Protein AF-A0A9C7YQU3-F1 (afdb_monomer)

Solvent-accessible surface area (backbone atoms only — not comparable to full-atom values): 8622 Å² total; per-residue (Å²): 111,72,71,53,55,54,45,28,53,50,38,17,50,65,41,15,46,49,43,47,55,54,56,68,67,41,59,70,58,54,50,48,63,34,50,55,40,47,52,53,25,50,52,49,42,52,50,37,57,72,70,68,51,62,74,70,57,47,54,52,36,38,52,48,31,32,51,47,53,51,50,51,43,24,68,50,58,40,17,41,39,48,34,52,30,48,76,69,61,48,42,65,56,50,70,72,38,92,48,54,68,67,33,38,50,48,10,38,44,54,12,44,54,53,43,44,48,56,39,26,50,49,34,43,54,53,48,43,66,76,69,66,64,86,77,78,84,68,66,65,67,62,52,51,51,53,50,54,52,50,50,54,52,49,47,51,50,13,55,57,44,15,62,76,51,103

pLDDT: mean 84.69, std 6.69, range [57.38, 93.88]

Structure (mmCIF, N/CA/C/O backbone):
data_AF-A0A9C7YQU3-F1
#
_entry.id   AF-A0A9C7YQU3-F1
#
loop_
_atom_site.group_PDB
_atom_site.id
_atom_site.type_symbol
_atom_site.label_atom_id
_atom_site.label_alt_id
_atom_site.label_comp_id
_atom_site.label_asym_id
_atom_site.label_entity_id
_atom_site.label_seq_id
_atom_site.pdbx_PDB_ins_code
_atom_site.Cartn_x
_atom_site.Cartn_y
_atom_site.Cartn_z
_atom_site.occupancy
_atom_site.B_iso_or_equiv
_ato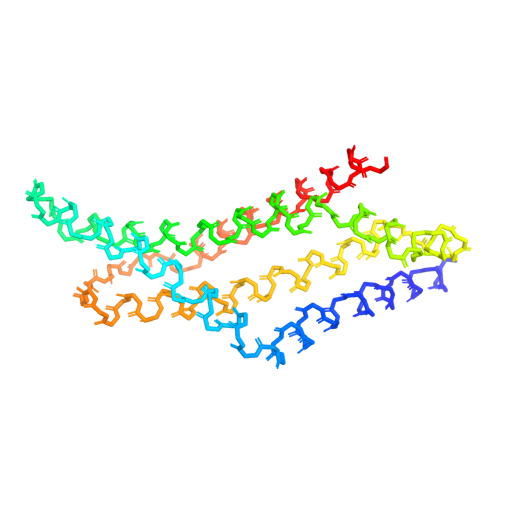m_site.auth_seq_id
_atom_site.auth_comp_id
_atom_site.auth_asym_id
_atom_site.auth_atom_id
_atom_site.pdbx_PDB_model_num
ATOM 1 N N . MET A 1 1 ? 16.438 10.355 -26.171 1.00 64.00 1 MET A N 1
ATOM 2 C CA . MET A 1 1 ? 15.584 10.635 -24.987 1.00 64.00 1 MET A CA 1
ATOM 3 C C . MET A 1 1 ? 14.181 10.026 -25.046 1.00 64.00 1 MET A C 1
ATOM 5 O O . MET A 1 1 ? 13.903 9.182 -24.206 1.00 64.00 1 MET A O 1
ATOM 9 N N . LYS A 1 2 ? 13.306 10.358 -26.016 1.00 78.25 2 LYS A N 1
ATOM 10 C CA . LYS A 1 2 ? 11.907 9.850 -26.048 1.00 78.25 2 LYS A CA 1
ATOM 11 C C . LYS A 1 2 ? 11.780 8.319 -25.919 1.00 78.25 2 LYS A C 1
ATOM 13 O O . LYS A 1 2 ? 10.995 7.840 -25.111 1.00 78.25 2 LYS A O 1
ATOM 18 N N . LYS A 1 3 ? 12.604 7.543 -26.640 1.00 82.88 3 LYS A N 1
ATOM 19 C CA . LYS A 1 3 ? 12.585 6.064 -26.583 1.00 82.88 3 LYS A CA 1
ATOM 20 C C . LYS A 1 3 ? 12.936 5.491 -25.197 1.00 82.88 3 LYS A C 1
ATOM 22 O O . LYS A 1 3 ? 12.407 4.448 -24.832 1.00 82.88 3 LYS A O 1
ATOM 27 N N . TYR A 1 4 ? 13.789 6.168 -24.425 1.00 85.50 4 TYR A N 1
ATOM 28 C CA . TYR A 1 4 ? 14.187 5.736 -23.078 1.00 85.50 4 TYR A CA 1
ATOM 29 C C . TYR A 1 4 ? 13.055 5.941 -22.063 1.00 85.50 4 TYR A C 1
ATOM 31 O O . TYR A 1 4 ? 12.714 5.027 -21.319 1.00 85.50 4 TYR A O 1
ATOM 39 N N . ILE A 1 5 ? 12.402 7.107 -22.103 1.00 87.06 5 ILE A N 1
ATOM 40 C CA . ILE A 1 5 ? 11.248 7.416 -21.245 1.00 87.06 5 ILE A CA 1
ATOM 41 C C . ILE A 1 5 ? 10.104 6.434 -21.519 1.00 87.06 5 ILE A C 1
ATOM 43 O O . ILE A 1 5 ? 9.557 5.848 -20.591 1.00 87.06 5 ILE A O 1
ATOM 47 N N . VAL A 1 6 ? 9.795 6.180 -22.794 1.00 91.06 6 VAL A N 1
ATOM 48 C CA . VAL A 1 6 ? 8.753 5.216 -23.180 1.00 91.06 6 VAL A CA 1
ATOM 49 C C . VAL A 1 6 ? 9.078 3.803 -22.687 1.00 91.06 6 VAL A C 1
ATOM 51 O O . VAL A 1 6 ? 8.183 3.101 -22.223 1.00 91.06 6 VAL A O 1
ATOM 54 N N . ARG A 1 7 ? 10.346 3.376 -22.746 1.00 90.00 7 ARG A N 1
ATOM 55 C CA . ARG A 1 7 ? 10.774 2.074 -22.211 1.00 90.00 7 ARG A CA 1
ATOM 56 C C . ARG A 1 7 ? 10.580 1.980 -20.698 1.00 90.00 7 ARG A C 1
ATOM 58 O O . ARG A 1 7 ? 10.032 0.986 -20.234 1.00 90.00 7 ARG A O 1
ATOM 65 N N . ASN A 1 8 ? 10.957 3.014 -19.950 1.00 90.94 8 ASN A N 1
ATOM 66 C CA . ASN A 1 8 ? 10.755 3.058 -18.501 1.00 90.94 8 ASN A CA 1
ATOM 67 C C . ASN A 1 8 ? 9.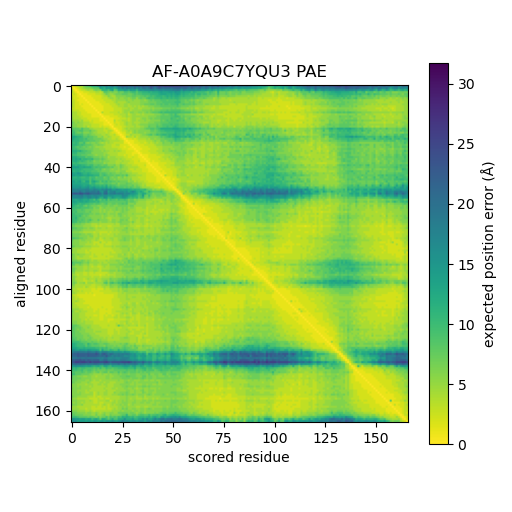268 3.060 -18.119 1.00 90.94 8 ASN A C 1
ATOM 69 O O . ASN A 1 8 ? 8.873 2.300 -17.244 1.00 90.94 8 ASN A O 1
ATOM 73 N N . LEU A 1 9 ? 8.422 3.822 -18.818 1.00 90.38 9 LEU A N 1
ATOM 74 C CA . LEU A 1 9 ? 6.970 3.804 -18.594 1.00 90.38 9 LEU A CA 1
ATOM 75 C C . LEU A 1 9 ? 6.357 2.425 -18.869 1.00 90.38 9 LEU A C 1
ATOM 77 O O . LEU A 1 9 ? 5.519 1.950 -18.107 1.00 90.38 9 LEU A O 1
ATOM 81 N N . ARG A 1 10 ? 6.813 1.745 -19.927 1.00 91.12 10 ARG A N 1
ATOM 82 C CA . ARG A 1 10 ? 6.406 0.362 -20.209 1.00 91.12 10 ARG A CA 1
ATOM 83 C C . ARG A 1 10 ? 6.877 -0.606 -19.126 1.00 91.12 10 ARG A C 1
ATOM 85 O O . ARG A 1 10 ? 6.124 -1.508 -18.781 1.00 91.12 10 ARG A O 1
ATOM 92 N N . ALA A 1 11 ?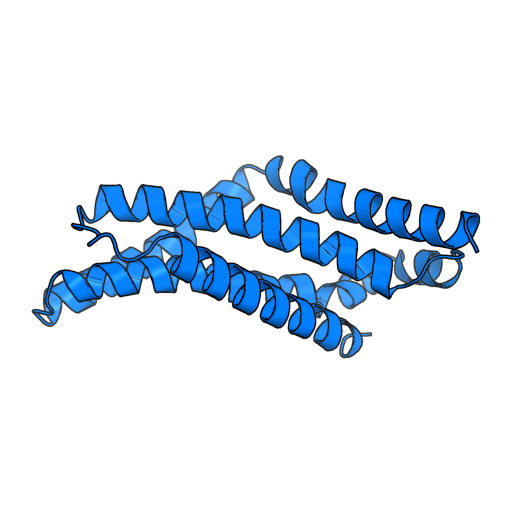 8.078 -0.417 -18.577 1.00 91.19 11 ALA A N 1
ATOM 93 C CA . ALA A 1 11 ? 8.584 -1.228 -17.471 1.00 91.19 11 ALA A CA 1
ATOM 94 C C . ALA A 1 11 ? 7.763 -1.019 -16.187 1.00 91.19 11 ALA A C 1
ATOM 96 O O . ALA A 1 11 ? 7.383 -1.999 -15.549 1.00 91.19 11 ALA A O 1
ATOM 97 N N . ILE A 1 12 ? 7.424 0.237 -15.866 1.00 93.88 12 ILE A N 1
ATOM 98 C CA . ILE A 1 12 ? 6.535 0.593 -14.750 1.00 93.88 12 ILE A CA 1
ATOM 99 C C . ILE A 1 12 ? 5.208 -0.153 -14.901 1.00 93.88 12 ILE A C 1
ATOM 101 O O . ILE A 1 12 ? 4.810 -0.902 -14.012 1.00 93.88 12 ILE A O 1
ATOM 105 N N . TRP A 1 13 ? 4.553 -0.016 -16.056 1.00 91.19 13 TRP A N 1
ATOM 106 C CA . TRP A 1 13 ? 3.267 -0.665 -16.303 1.00 91.19 13 TRP A CA 1
ATOM 107 C C . TRP A 1 13 ? 3.363 -2.195 -16.273 1.00 91.19 13 TRP A C 1
ATOM 109 O O . TRP A 1 13 ? 2.558 -2.866 -15.628 1.00 91.19 13 TRP A O 1
ATOM 119 N N . GLY A 1 14 ? 4.386 -2.749 -16.926 1.00 89.75 14 GLY A N 1
ATOM 120 C CA . GLY A 1 14 ? 4.606 -4.190 -17.022 1.00 89.75 14 GLY A CA 1
ATOM 121 C C . GLY A 1 14 ? 4.842 -4.860 -15.670 1.00 89.75 14 GLY A C 1
ATOM 122 O O . GLY A 1 14 ? 4.456 -6.011 -15.496 1.00 89.75 14 GLY A O 1
ATOM 123 N N . ARG A 1 15 ? 5.427 -4.153 -14.696 1.00 90.31 15 ARG A N 1
ATOM 124 C CA . ARG A 1 15 ? 5.626 -4.679 -13.334 1.00 90.31 15 ARG A CA 1
ATOM 125 C C . ARG A 1 15 ? 4.508 -4.316 -12.360 1.00 90.31 15 ARG A C 1
ATOM 127 O O . ARG A 1 15 ? 4.290 -5.064 -11.410 1.00 90.31 15 ARG A O 1
ATOM 134 N N . ALA A 1 16 ? 3.775 -3.232 -12.604 1.00 90.69 16 ALA A N 1
ATOM 135 C CA . ALA A 1 16 ? 2.571 -2.911 -11.842 1.00 90.69 16 ALA A CA 1
ATOM 136 C C . ALA A 1 16 ? 1.452 -3.930 -12.111 1.00 90.69 16 ALA A C 1
ATOM 138 O O . ALA A 1 16 ? 0.788 -4.384 -11.180 1.00 90.69 16 ALA A O 1
ATOM 139 N N . TYR A 1 17 ? 1.280 -4.336 -13.373 1.00 89.75 17 TYR A N 1
ATOM 140 C CA . TYR A 1 17 ? 0.179 -5.197 -13.803 1.00 89.75 17 TYR A CA 1
ATOM 141 C C . TYR A 1 17 ? 0.080 -6.528 -13.029 1.00 89.75 17 TYR A C 1
ATOM 143 O O . TYR A 1 17 ? -0.996 -6.804 -12.495 1.00 89.75 17 TYR A O 1
ATOM 151 N N . PRO A 1 18 ? 1.148 -7.339 -12.876 1.00 86.38 18 PRO A N 1
ATOM 152 C CA . PRO A 1 18 ? 1.060 -8.592 -12.129 1.00 86.38 18 PRO A CA 1
ATOM 153 C C . PRO A 1 18 ? 0.694 -8.387 -10.655 1.00 86.38 18 PRO A C 1
ATOM 155 O O . PRO A 1 18 ? -0.076 -9.164 -10.099 1.00 86.38 18 PRO A O 1
ATOM 158 N N . ARG A 1 19 ? 1.187 -7.312 -10.030 1.00 84.12 19 ARG A N 1
ATOM 159 C CA . ARG A 1 19 ? 0.887 -7.004 -8.625 1.00 84.12 19 ARG A CA 1
ATOM 160 C C . ARG A 1 19 ? -0.546 -6.535 -8.393 1.00 84.12 19 ARG A C 1
ATOM 162 O O . ARG A 1 19 ? -1.051 -6.703 -7.292 1.00 84.12 19 ARG A O 1
ATOM 169 N N . VAL A 1 20 ? -1.203 -5.974 -9.406 1.00 84.75 20 VAL A N 1
ATOM 170 C CA . VAL A 1 20 ? -2.615 -5.578 -9.307 1.00 84.75 20 VAL A CA 1
ATOM 171 C C . VAL A 1 20 ? -3.534 -6.715 -9.736 1.00 84.75 20 VAL A C 1
ATOM 173 O O . VAL A 1 20 ? -4.517 -6.993 -9.065 1.00 84.75 20 VAL A O 1
ATOM 176 N N . ILE A 1 21 ? -3.250 -7.381 -10.855 1.00 85.81 21 ILE A N 1
ATOM 177 C CA . ILE A 1 21 ? -4.187 -8.347 -11.440 1.00 85.81 21 ILE A CA 1
ATOM 178 C C . ILE A 1 21 ? -3.885 -9.772 -10.996 1.00 85.81 21 ILE A C 1
ATOM 180 O O . ILE A 1 21 ? -4.805 -10.473 -10.590 1.00 85.81 21 ILE A O 1
ATOM 184 N N . ALA A 1 22 ? -2.628 -10.216 -11.058 1.00 80.38 22 ALA A N 1
ATOM 185 C CA . ALA A 1 22 ? -2.282 -11.592 -10.694 1.00 80.38 22 ALA A CA 1
ATOM 186 C C . ALA A 1 22 ? -2.421 -11.826 -9.184 1.00 80.38 22 ALA A C 1
ATOM 188 O O . ALA A 1 22 ? -2.985 -12.840 -8.790 1.00 80.38 22 ALA A O 1
ATOM 189 N N . ALA A 1 23 ? -2.029 -10.854 -8.354 1.00 74.50 23 ALA A N 1
ATOM 190 C CA . ALA A 1 23 ? -2.209 -10.942 -6.901 1.00 74.50 23 ALA A CA 1
ATOM 191 C C . ALA A 1 23 ? -3.684 -11.108 -6.483 1.00 74.50 23 ALA A C 1
ATOM 193 O O . ALA A 1 23 ? -3.977 -11.760 -5.490 1.00 74.50 23 ALA A O 1
ATOM 194 N N . ASN A 1 24 ? -4.622 -10.567 -7.268 1.00 79.19 24 ASN A N 1
ATOM 195 C CA . ASN A 1 24 ? -6.058 -10.691 -7.010 1.00 79.19 24 ASN A CA 1
ATOM 196 C C . ASN A 1 24 ? -6.671 -12.005 -7.531 1.00 79.19 24 ASN A C 1
ATOM 198 O O . ASN A 1 24 ? -7.861 -12.241 -7.338 1.00 79.19 24 ASN A O 1
ATOM 202 N N . ARG A 1 25 ? -5.899 -12.858 -8.215 1.00 83.75 25 ARG A N 1
ATOM 203 C CA . ARG A 1 25 ? -6.380 -14.166 -8.697 1.00 83.75 25 ARG A CA 1
ATOM 204 C C . ARG A 1 25 ? -6.212 -15.273 -7.662 1.00 83.75 25 ARG A C 1
ATOM 206 O O . ARG A 1 25 ? -6.870 -16.303 -7.768 1.00 83.75 25 ARG A O 1
ATOM 213 N N . GLU A 1 26 ? -5.362 -15.069 -6.662 1.00 83.44 26 GLU A N 1
ATOM 214 C CA . GLU A 1 26 ? -5.149 -16.031 -5.584 1.00 83.44 26 GLU A CA 1
ATOM 215 C C . GLU A 1 26 ? -6.112 -15.750 -4.427 1.00 83.44 26 GLU A C 1
ATOM 217 O O . GLU A 1 26 ? -5.808 -15.030 -3.476 1.00 83.44 26 GLU A O 1
ATOM 222 N N . TYR A 1 27 ? -7.309 -16.332 -4.516 1.00 82.06 27 TYR A N 1
ATOM 223 C CA . TYR A 1 27 ? -8.376 -16.113 -3.536 1.00 82.06 27 TYR A CA 1
ATOM 224 C C . TYR A 1 27 ? -7.983 -16.483 -2.099 1.00 82.06 27 TYR A C 1
ATOM 226 O O . TYR A 1 27 ? -8.451 -15.842 -1.162 1.00 82.06 27 TYR A O 1
ATOM 234 N N . SER A 1 28 ? -7.108 -17.475 -1.906 1.00 85.06 28 SER A N 1
ATOM 235 C CA . SER A 1 28 ? -6.608 -17.860 -0.579 1.00 85.06 28 SER A CA 1
ATOM 236 C C . SER A 1 28 ? -5.860 -16.714 0.108 1.00 85.06 28 SER A C 1
ATOM 238 O O . SER A 1 28 ? -6.132 -16.414 1.271 1.00 85.06 28 SER A O 1
ATOM 240 N N . TRP A 1 29 ? -4.975 -16.033 -0.623 1.00 79.62 29 TRP A N 1
ATOM 241 C CA . TRP A 1 29 ? -4.248 -14.863 -0.131 1.00 79.62 29 TRP A CA 1
ATOM 242 C C . TRP A 1 29 ? -5.170 -13.680 0.118 1.00 79.62 29 TRP A C 1
ATOM 244 O O . TRP A 1 29 ? -5.042 -13.016 1.141 1.00 79.62 29 TRP A O 1
ATOM 254 N N . LEU A 1 30 ? -6.147 -13.454 -0.764 1.00 79.75 30 LEU A N 1
ATOM 255 C CA . LEU A 1 30 ? -7.142 -12.402 -0.556 1.00 79.75 30 LEU A CA 1
ATOM 256 C C . LEU A 1 30 ? -7.934 -12.598 0.739 1.00 79.75 30 LEU A C 1
ATOM 258 O O . LEU A 1 30 ? -8.132 -11.641 1.484 1.00 79.75 30 LEU A O 1
ATOM 262 N N . VAL A 1 31 ? -8.366 -13.828 1.026 1.00 83.50 31 VAL A N 1
ATOM 263 C CA . VAL A 1 31 ? -9.078 -14.137 2.272 1.00 83.50 31 VAL A CA 1
ATOM 264 C C . VAL A 1 31 ? -8.159 -13.938 3.476 1.00 83.50 31 VAL A C 1
ATOM 266 O O . VAL A 1 31 ? -8.562 -13.286 4.438 1.00 83.50 31 VAL A O 1
ATOM 269 N N . ALA A 1 32 ? -6.924 -14.441 3.424 1.00 83.00 32 ALA A N 1
ATOM 270 C CA . ALA A 1 32 ? -5.966 -14.291 4.518 1.00 83.00 32 ALA A CA 1
ATOM 271 C C . ALA A 1 32 ? -5.659 -12.814 4.816 1.00 83.00 32 ALA A C 1
ATOM 273 O O . ALA A 1 32 ? -5.695 -12.399 5.973 1.00 83.00 32 ALA A O 1
ATOM 274 N N . ASP A 1 33 ? -5.448 -12.002 3.781 1.00 77.69 33 ASP A N 1
ATOM 275 C CA . ASP A 1 33 ? -5.111 -10.585 3.918 1.00 77.69 33 ASP A CA 1
ATOM 276 C C . ASP A 1 33 ? -6.248 -9.723 4.468 1.00 77.69 33 ASP A C 1
ATOM 278 O O . ASP A 1 33 ? -5.996 -8.630 4.970 1.00 77.69 33 ASP A O 1
ATOM 282 N N . VAL A 1 34 ? -7.496 -10.184 4.378 1.00 80.38 34 VAL A N 1
ATOM 283 C CA . VAL A 1 34 ? -8.648 -9.493 4.971 1.00 80.38 34 VAL A CA 1
ATOM 284 C C . VAL A 1 34 ? -8.939 -10.035 6.369 1.00 80.38 34 VAL A C 1
ATOM 286 O O . VAL A 1 34 ? -9.148 -9.262 7.303 1.00 80.38 34 VAL A O 1
ATOM 289 N N . VAL A 1 35 ? -8.916 -11.357 6.551 1.00 82.12 35 VAL A N 1
ATOM 290 C CA . VAL A 1 35 ? -9.268 -12.001 7.824 1.00 82.12 35 VAL A CA 1
ATOM 291 C C . VAL A 1 35 ? -8.201 -11.774 8.894 1.00 82.12 35 VAL A C 1
ATOM 293 O O . VAL A 1 35 ? -8.552 -11.485 10.038 1.00 82.12 35 VAL A O 1
ATOM 296 N N . LEU A 1 36 ? -6.909 -11.857 8.557 1.00 81.69 36 LEU A N 1
ATOM 297 C CA . LEU A 1 36 ? -5.837 -11.695 9.546 1.00 81.69 36 LEU A CA 1
ATOM 298 C C . LEU A 1 36 ? -5.848 -10.300 10.197 1.00 81.69 36 LEU A C 1
ATOM 300 O O . LEU A 1 36 ? -5.853 -10.236 11.428 1.00 81.69 36 LEU A O 1
ATOM 304 N N . PRO A 1 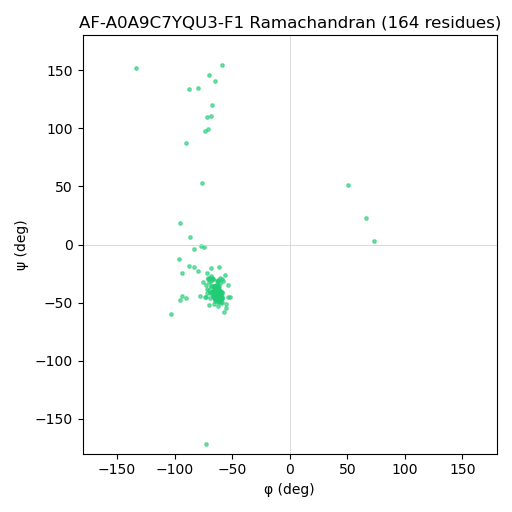37 ? -5.952 -9.181 9.450 1.00 78.56 37 PRO A N 1
ATOM 305 C CA . PRO A 1 37 ? -6.100 -7.866 10.071 1.00 78.56 37 PRO A CA 1
ATOM 306 C C . PRO A 1 37 ? -7.387 -7.722 10.888 1.00 78.56 37 PRO A C 1
ATOM 308 O O . PRO A 1 37 ? -7.379 -7.050 11.919 1.00 78.56 37 PRO A O 1
ATOM 311 N N . LEU A 1 38 ? -8.488 -8.364 10.474 1.00 80.75 38 LEU A N 1
ATOM 312 C CA . LEU A 1 38 ? -9.738 -8.345 11.240 1.00 80.75 38 LEU A CA 1
ATOM 313 C C . LEU A 1 38 ? -9.581 -9.018 12.608 1.00 80.75 38 LEU A C 1
ATOM 315 O O . LEU A 1 38 ? -10.144 -8.526 13.582 1.00 80.75 38 LEU A O 1
ATOM 319 N N . LEU A 1 39 ? -8.784 -10.084 12.721 1.00 83.69 39 LEU A N 1
ATOM 320 C CA . LEU A 1 39 ? -8.479 -10.697 14.019 1.00 83.69 39 LEU A CA 1
ATOM 321 C C . LEU A 1 39 ? -7.746 -9.723 14.946 1.00 83.69 39 LEU A C 1
ATOM 323 O O . LEU A 1 39 ? -8.092 -9.626 16.124 1.00 83.69 39 LEU A O 1
ATOM 327 N N . SER A 1 40 ? -6.785 -8.955 14.424 1.00 78.75 40 SER A N 1
ATOM 328 C CA . SER A 1 40 ? -6.112 -7.906 15.199 1.00 78.75 40 SER A CA 1
ATOM 329 C C . SER A 1 40 ? -7.103 -6.841 15.670 1.00 78.75 40 SER A C 1
ATOM 331 O O . SER A 1 40 ? -7.110 -6.482 16.846 1.00 78.75 40 SER A O 1
ATOM 333 N N . VAL A 1 41 ? -7.991 -6.386 14.782 1.00 79.62 41 VAL A N 1
ATOM 334 C CA . VAL A 1 41 ? -9.052 -5.422 15.113 1.00 79.62 41 VAL A CA 1
ATOM 335 C C . VAL A 1 41 ? -9.975 -5.957 16.209 1.00 79.62 41 VAL A C 1
ATOM 337 O O . VAL A 1 41 ? -10.266 -5.239 17.163 1.00 79.62 41 VAL A O 1
ATOM 340 N N . LEU A 1 42 ? -10.409 -7.215 16.110 1.00 81.62 42 LEU A N 1
ATOM 341 C CA . LEU A 1 42 ? -11.259 -7.855 17.115 1.00 81.62 42 LEU A CA 1
ATOM 342 C C . LEU A 1 42 ? -10.543 -7.988 18.462 1.00 81.62 42 LEU A C 1
ATOM 344 O O . LEU A 1 42 ? -11.141 -7.700 19.497 1.00 81.62 42 LEU A O 1
ATOM 348 N N . SER A 1 43 ? -9.262 -8.361 18.454 1.00 84.31 43 SER A N 1
ATOM 349 C CA . SER A 1 43 ? -8.445 -8.468 19.665 1.00 84.31 43 SER A CA 1
ATOM 350 C C . SER A 1 43 ? -8.347 -7.127 20.396 1.00 84.31 43 SER A C 1
ATOM 352 O O . SER A 1 43 ? -8.636 -7.050 21.590 1.00 84.31 43 SER A O 1
ATOM 354 N N . TYR A 1 44 ? -7.998 -6.049 19.685 1.00 80.38 44 TYR A N 1
ATOM 355 C CA . TYR A 1 44 ? -7.958 -4.707 20.275 1.00 80.38 44 TYR A CA 1
ATOM 356 C C . TYR A 1 44 ? -9.349 -4.216 20.680 1.00 80.38 44 TYR A C 1
ATOM 358 O O . TYR A 1 44 ? -9.491 -3.572 21.717 1.00 80.38 44 TYR A O 1
ATOM 366 N N . GLY A 1 45 ? -10.385 -4.563 19.915 1.00 79.38 45 GLY A N 1
ATOM 367 C CA . GLY A 1 45 ? -11.762 -4.207 20.235 1.00 79.38 45 GLY A CA 1
ATOM 368 C C . GLY A 1 45 ? -12.249 -4.817 21.549 1.00 79.38 45 GLY A C 1
ATOM 369 O O . GLY A 1 45 ? -12.835 -4.123 22.380 1.00 79.38 45 GLY A O 1
ATOM 370 N N . LEU A 1 46 ? -11.955 -6.099 21.775 1.00 81.94 46 LEU A N 1
ATOM 371 C CA . LEU A 1 46 ? -12.256 -6.784 23.032 1.00 81.94 46 LEU A CA 1
ATOM 372 C C . LEU A 1 46 ? -11.442 -6.215 24.197 1.00 81.94 46 LEU A C 1
ATOM 374 O O . LEU A 1 46 ? -11.996 -6.004 25.274 1.00 81.94 46 LEU A O 1
ATOM 378 N N . LEU A 1 47 ? -10.161 -5.915 23.975 1.00 84.69 47 LEU A N 1
ATOM 379 C CA . LEU A 1 47 ? -9.288 -5.323 24.987 1.00 84.69 47 LEU A CA 1
ATOM 380 C C . LEU A 1 47 ? -9.772 -3.930 25.415 1.00 84.69 47 LEU A C 1
ATOM 382 O O . LEU A 1 47 ? -9.873 -3.654 26.607 1.00 84.69 47 LEU A O 1
ATOM 386 N N . TYR A 1 48 ? -10.152 -3.070 24.468 1.00 83.75 48 TYR A N 1
ATOM 387 C CA . TYR A 1 48 ? -10.717 -1.754 24.778 1.00 83.75 48 TYR A CA 1
ATOM 388 C C . TYR A 1 48 ? -12.073 -1.841 25.469 1.00 83.75 48 TYR A C 1
ATOM 390 O O . TYR A 1 48 ? -12.327 -1.078 26.401 1.00 83.75 48 TYR A O 1
ATOM 398 N N . LYS A 1 49 ? -12.910 -2.812 25.088 1.00 79.12 49 LYS A N 1
ATOM 399 C CA . LYS A 1 49 ? -14.161 -3.086 25.797 1.00 79.12 49 LYS A CA 1
ATOM 400 C C . LYS A 1 49 ? -13.910 -3.524 27.242 1.00 79.12 49 LYS A C 1
ATOM 402 O O . LYS A 1 49 ? -14.607 -3.061 28.138 1.00 79.12 49 LYS A O 1
ATOM 407 N N . PHE A 1 50 ? -12.917 -4.383 27.473 1.00 84.25 50 PHE A N 1
ATOM 408 C CA . PHE A 1 50 ? -12.535 -4.836 28.813 1.00 84.25 50 PHE A CA 1
ATOM 409 C C . PHE A 1 50 ? -12.000 -3.691 29.684 1.00 84.25 50 PHE A C 1
ATOM 411 O O . PHE A 1 50 ? -12.350 -3.594 30.854 1.00 84.25 50 PHE A O 1
ATOM 418 N N . LEU A 1 51 ? -11.207 -2.788 29.102 1.00 87.69 51 LEU A N 1
ATOM 419 C CA . LEU A 1 51 ? -10.666 -1.608 29.785 1.00 87.69 51 LEU A CA 1
ATOM 420 C C . LEU A 1 51 ? -11.703 -0.491 30.012 1.00 87.69 51 LEU A C 1
ATOM 422 O O . LEU A 1 51 ? -11.362 0.539 30.587 1.00 87.69 51 LEU A O 1
ATOM 426 N N . GLY A 1 52 ? -12.947 -0.657 29.547 1.00 81.19 52 GLY A N 1
ATOM 427 C CA . GLY A 1 52 ? -13.986 0.372 29.645 1.00 81.19 52 GLY A CA 1
ATOM 428 C C . GLY A 1 52 ? -13.695 1.623 28.807 1.00 81.19 52 GLY A C 1
ATOM 429 O O . GLY A 1 52 ? -14.196 2.702 29.117 1.00 81.19 52 GLY A O 1
ATOM 430 N N . ALA A 1 53 ? -12.867 1.505 27.766 1.00 79.19 53 ALA A N 1
ATOM 431 C CA . ALA A 1 53 ? -12.491 2.627 26.917 1.00 79.19 53 ALA A CA 1
ATOM 432 C C . ALA A 1 53 ? -13.677 3.098 26.052 1.00 79.19 53 ALA A C 1
ATOM 434 O O . ALA A 1 53 ? -14.508 2.302 25.610 1.00 79.19 53 ALA A O 1
ATOM 435 N N . GLY A 1 54 ? -13.745 4.408 25.792 1.00 74.75 54 GLY A N 1
ATOM 436 C CA . GLY A 1 54 ? -14.786 5.008 24.953 1.00 74.75 54 GLY A CA 1
ATOM 437 C C . GLY A 1 54 ? -14.820 4.447 23.523 1.00 74.75 54 GLY A C 1
ATOM 438 O O . GLY A 1 54 ? -13.803 4.002 22.987 1.00 74.75 54 GLY A O 1
ATOM 439 N N . ILE A 1 55 ? -15.995 4.512 22.883 1.00 71.88 55 ILE A N 1
ATOM 440 C CA . ILE A 1 55 ? -16.245 3.955 21.538 1.00 71.88 55 ILE A CA 1
ATOM 441 C C . ILE A 1 55 ? -15.278 4.515 20.475 1.00 71.88 55 ILE A C 1
ATOM 443 O O . ILE A 1 55 ? -14.978 3.842 19.492 1.00 71.88 55 ILE A O 1
ATOM 447 N N . ASP A 1 56 ? -14.752 5.725 20.690 1.00 76.31 56 ASP A N 1
ATOM 448 C CA . ASP A 1 56 ? -13.822 6.402 19.782 1.00 76.31 56 ASP A CA 1
ATOM 449 C C . ASP A 1 56 ? -12.491 5.636 19.629 1.00 76.31 56 ASP A C 1
ATOM 451 O O . ASP A 1 56 ? -11.908 5.609 18.543 1.00 76.31 56 ASP A O 1
ATOM 455 N N . PHE A 1 57 ? -12.035 4.930 20.674 1.00 79.38 57 PHE A N 1
ATOM 456 C CA . PHE A 1 57 ? -10.809 4.118 20.632 1.00 79.38 57 PHE A CA 1
ATOM 457 C C . PHE A 1 57 ? -10.937 2.890 19.726 1.00 79.38 57 PHE A C 1
ATOM 459 O O . PHE A 1 57 ? -9.953 2.453 19.125 1.00 79.38 57 PHE A O 1
ATOM 466 N N . LEU A 1 58 ? -12.158 2.378 19.545 1.00 77.38 58 LEU A N 1
ATOM 467 C CA . LEU A 1 58 ? -12.423 1.294 18.600 1.00 77.38 58 LEU A CA 1
ATOM 468 C C . LEU A 1 58 ? -12.184 1.746 17.153 1.00 77.38 58 LEU A C 1
ATOM 470 O O . LEU A 1 58 ? -11.669 0.972 16.348 1.00 77.38 58 LEU A O 1
ATOM 474 N N . GLY A 1 59 ? -12.489 3.007 16.824 1.00 77.56 59 GLY A N 1
ATOM 475 C CA . GLY A 1 59 ? -12.242 3.564 15.492 1.00 77.56 59 GLY A CA 1
ATOM 476 C C . GLY A 1 59 ? -10.748 3.617 15.171 1.00 77.56 59 GLY A C 1
ATOM 477 O O . GLY A 1 59 ? -10.327 3.226 14.081 1.00 77.56 59 GLY A O 1
ATOM 478 N N . PHE A 1 60 ? -9.933 4.009 16.154 1.00 79.12 60 PHE A N 1
ATOM 479 C CA . PHE A 1 60 ? -8.475 3.991 16.031 1.00 79.12 60 PHE A CA 1
ATOM 480 C C . PHE A 1 60 ? -7.910 2.572 15.892 1.00 79.12 60 PHE A C 1
ATOM 482 O O . PHE A 1 60 ? -6.980 2.381 15.111 1.00 79.12 60 PHE A O 1
ATOM 489 N N . ALA A 1 61 ? -8.488 1.568 16.564 1.00 81.50 61 ALA A N 1
ATOM 490 C CA . ALA A 1 61 ? -8.079 0.170 16.394 1.00 81.50 61 ALA A CA 1
ATOM 491 C C . ALA A 1 61 ? -8.302 -0.332 14.960 1.00 81.50 61 ALA A C 1
ATOM 493 O O . ALA A 1 61 ? -7.416 -0.960 14.381 1.00 81.50 61 ALA A O 1
ATOM 494 N N . ILE A 1 62 ? -9.468 -0.033 14.372 1.00 80.19 62 ILE A N 1
ATOM 495 C CA . ILE A 1 62 ? -9.788 -0.421 12.990 1.00 80.19 62 ILE A CA 1
ATOM 496 C C . ILE A 1 62 ? -8.818 0.240 12.012 1.00 80.19 62 ILE A C 1
ATOM 498 O O . ILE A 1 62 ? -8.244 -0.435 11.154 1.00 80.19 62 ILE A O 1
ATOM 502 N N . LEU A 1 63 ? -8.610 1.552 12.154 1.00 82.12 63 LEU A N 1
ATOM 503 C CA . LEU A 1 63 ? -7.690 2.300 11.299 1.00 82.12 63 LEU A CA 1
ATOM 504 C C . LEU A 1 63 ? -6.252 1.798 11.456 1.00 82.12 63 LEU A C 1
ATOM 506 O O . LEU A 1 63 ? -5.582 1.567 10.454 1.00 82.12 63 LEU A O 1
ATOM 510 N N . GLY A 1 64 ? -5.797 1.552 12.686 1.00 82.50 64 GLY A N 1
ATOM 511 C CA . GLY A 1 64 ? -4.478 0.987 12.967 1.00 82.50 64 GLY A CA 1
ATOM 512 C C . GLY A 1 64 ? -4.289 -0.398 12.347 1.00 82.50 64 GLY A C 1
ATOM 513 O O . GLY A 1 64 ? -3.271 -0.646 11.702 1.00 82.50 64 GLY A O 1
ATOM 514 N N . GLY A 1 65 ? -5.295 -1.272 12.452 1.00 81.19 65 GLY A N 1
ATOM 515 C CA . GLY A 1 65 ? -5.294 -2.586 11.806 1.00 81.19 65 GLY A CA 1
ATOM 516 C C . GLY A 1 65 ? -5.169 -2.481 10.286 1.00 81.19 65 GLY A C 1
ATOM 517 O O . GLY A 1 65 ? -4.301 -3.117 9.689 1.00 81.19 65 GLY A O 1
ATOM 518 N N . ALA A 1 66 ? -5.952 -1.604 9.656 1.00 83.31 66 ALA A N 1
ATOM 519 C CA . ALA A 1 66 ? -5.867 -1.362 8.218 1.00 83.31 66 ALA A CA 1
ATOM 520 C C . ALA A 1 66 ? -4.517 -0.752 7.793 1.00 83.31 66 ALA A C 1
ATOM 522 O O . ALA A 1 66 ? -3.949 -1.143 6.774 1.00 83.31 66 ALA A O 1
ATOM 523 N N . MET A 1 67 ? -3.964 0.171 8.586 1.00 84.00 67 MET A N 1
ATOM 524 C CA . MET A 1 67 ? -2.660 0.787 8.321 1.00 84.00 67 MET A CA 1
ATOM 525 C C . MET A 1 67 ? -1.496 -0.189 8.517 1.00 84.00 67 MET A C 1
ATOM 527 O O . MET A 1 67 ? -0.507 -0.110 7.788 1.00 84.00 67 MET A O 1
ATOM 531 N N . SER A 1 68 ? -1.608 -1.142 9.446 1.00 83.19 68 SER A N 1
ATOM 532 C CA . SER A 1 68 ? -0.575 -2.160 9.673 1.00 83.19 68 SER A CA 1
ATOM 533 C C . SER A 1 68 ? -0.328 -3.025 8.430 1.00 83.19 68 SER A C 1
ATOM 535 O O . SER A 1 68 ? 0.818 -3.364 8.136 1.00 83.19 68 SER A O 1
ATOM 537 N N . ALA A 1 69 ? -1.367 -3.282 7.627 1.00 83.69 69 ALA A N 1
ATOM 538 C CA . ALA A 1 69 ? -1.247 -4.026 6.375 1.00 83.69 69 ALA A CA 1
ATOM 539 C C . ALA A 1 69 ? -0.333 -3.318 5.358 1.00 83.69 69 ALA A C 1
ATOM 541 O O . ALA A 1 69 ? 0.454 -3.969 4.669 1.00 83.69 69 ALA A O 1
ATOM 542 N N . PHE A 1 70 ? -0.373 -1.981 5.294 1.00 87.44 70 PHE A N 1
ATOM 543 C CA . PHE A 1 70 ? 0.553 -1.211 4.457 1.00 87.44 70 PHE A CA 1
ATOM 544 C C . PHE A 1 70 ? 1.994 -1.324 4.945 1.00 87.44 70 PHE A C 1
ATOM 546 O O . PHE A 1 70 ? 2.899 -1.502 4.131 1.00 87.44 70 PHE A O 1
ATOM 553 N N . TRP A 1 71 ? 2.209 -1.266 6.259 1.00 87.81 71 TRP A N 1
ATOM 554 C CA . TRP A 1 71 ? 3.537 -1.423 6.849 1.00 87.81 71 TRP A CA 1
ATOM 555 C C . TRP A 1 71 ? 4.138 -2.792 6.555 1.00 87.81 71 TRP A C 1
ATOM 557 O O . TRP A 1 71 ? 5.270 -2.864 6.081 1.00 87.81 71 TRP A O 1
ATOM 567 N N . VAL A 1 72 ? 3.375 -3.867 6.763 1.00 84.75 72 VAL A N 1
ATOM 568 C CA . VAL A 1 72 ? 3.823 -5.231 6.449 1.00 84.75 72 VAL A CA 1
ATOM 569 C C . VAL A 1 72 ? 4.127 -5.360 4.957 1.00 84.75 72 VAL A C 1
ATOM 571 O O . VAL A 1 72 ? 5.172 -5.888 4.581 1.00 84.75 72 VAL A O 1
ATOM 574 N N . ASN A 1 73 ? 3.272 -4.816 4.088 1.00 88.44 73 ASN A N 1
ATOM 575 C CA . ASN A 1 73 ? 3.520 -4.848 2.650 1.00 88.44 73 ASN A CA 1
ATOM 576 C C . ASN A 1 73 ? 4.812 -4.116 2.265 1.00 88.44 73 ASN A C 1
ATOM 578 O O . ASN A 1 73 ? 5.598 -4.639 1.480 1.00 88.44 73 ASN A O 1
ATOM 582 N N . VAL A 1 74 ? 5.071 -2.939 2.829 1.00 90.31 74 VAL A N 1
ATOM 583 C CA . VAL A 1 74 ? 6.284 -2.181 2.516 1.00 90.31 74 VAL A CA 1
ATOM 584 C C . VAL A 1 74 ? 7.535 -2.851 3.080 1.00 90.31 74 VAL A C 1
ATOM 586 O O . VAL A 1 74 ? 8.483 -3.081 2.330 1.00 90.31 74 VAL A O 1
ATOM 589 N N . LEU A 1 75 ? 7.544 -3.184 4.371 1.00 88.31 75 LEU A N 1
ATOM 590 C CA . LEU A 1 75 ? 8.728 -3.712 5.053 1.00 88.31 75 LEU A CA 1
ATOM 591 C C . LEU A 1 75 ? 9.084 -5.132 4.627 1.00 88.31 75 LEU A C 1
ATOM 593 O O . LEU A 1 75 ? 10.251 -5.498 4.674 1.00 88.31 75 LEU A O 1
ATOM 597 N N . TRP A 1 76 ? 8.104 -5.935 4.223 1.00 84.88 76 TRP A N 1
ATOM 598 C CA . TRP A 1 76 ? 8.354 -7.311 3.816 1.00 84.88 76 TRP A CA 1
ATOM 599 C C . TRP A 1 76 ? 8.325 -7.460 2.296 1.00 84.88 76 TRP A C 1
ATOM 601 O O . TRP A 1 76 ? 9.335 -7.821 1.692 1.00 84.88 76 TRP A O 1
ATOM 611 N N . SER A 1 77 ? 7.199 -7.132 1.655 1.00 85.50 77 SER A N 1
ATOM 612 C CA . SER A 1 77 ? 7.016 -7.377 0.219 1.00 85.50 77 SER A CA 1
ATOM 613 C C . SER A 1 77 ? 7.815 -6.405 -0.649 1.00 85.50 77 SER A C 1
ATOM 615 O O . SER A 1 77 ? 8.463 -6.827 -1.605 1.00 85.50 77 SER A O 1
ATOM 617 N N . MET A 1 78 ? 7.803 -5.105 -0.337 1.00 92.06 78 MET A N 1
ATOM 618 C CA . MET A 1 78 ? 8.537 -4.125 -1.140 1.00 92.06 78 MET A CA 1
ATOM 619 C C . MET A 1 78 ? 10.037 -4.137 -0.837 1.00 92.06 78 MET A C 1
ATOM 621 O O . MET A 1 78 ? 10.834 -4.152 -1.771 1.00 92.06 78 MET A O 1
ATOM 625 N N . ALA A 1 79 ? 10.429 -4.183 0.437 1.00 90.19 79 ALA A N 1
ATOM 626 C CA . ALA A 1 79 ? 11.840 -4.205 0.816 1.00 90.19 79 ALA A CA 1
ATOM 627 C C . ALA A 1 79 ? 12.557 -5.495 0.387 1.00 90.19 79 ALA A C 1
ATOM 629 O O . ALA A 1 79 ? 13.734 -5.461 0.069 1.00 90.19 79 ALA A O 1
ATOM 630 N N . SER A 1 80 ? 11.876 -6.637 0.303 1.00 89.62 80 SER A N 1
ATOM 631 C CA . SER A 1 80 ? 12.522 -7.874 -0.166 1.00 89.62 80 SER A CA 1
ATOM 632 C C . SER A 1 80 ? 12.484 -8.021 -1.691 1.00 89.62 80 SER A C 1
ATOM 634 O O . SER A 1 80 ? 12.835 -9.070 -2.224 1.00 89.62 80 SER A O 1
ATOM 636 N N . GLN A 1 81 ? 12.026 -7.010 -2.434 1.00 90.00 81 GLN A N 1
ATOM 637 C CA . GLN A 1 81 ? 11.642 -7.211 -3.826 1.00 90.00 81 GLN A CA 1
ATOM 638 C C . GLN A 1 81 ? 12.815 -7.598 -4.730 1.00 90.00 81 GLN A C 1
ATOM 640 O O . GLN A 1 81 ? 12.709 -8.577 -5.463 1.00 90.00 81 GLN A O 1
ATOM 645 N N . LEU A 1 82 ? 13.942 -6.882 -4.676 1.00 89.81 82 LEU A N 1
ATOM 646 C CA . LEU A 1 82 ? 15.119 -7.253 -5.475 1.00 89.81 82 LEU A CA 1
ATOM 647 C C . LEU A 1 82 ? 15.739 -8.580 -5.029 1.00 89.81 82 LEU A C 1
ATOM 649 O O . LEU A 1 82 ? 16.248 -9.310 -5.877 1.00 89.81 82 LEU A O 1
ATOM 653 N N . TYR A 1 83 ? 15.631 -8.931 -3.747 1.00 90.12 83 TYR A N 1
ATOM 654 C CA . TYR A 1 83 ? 16.056 -10.234 -3.237 1.00 90.12 83 TYR A CA 1
ATOM 655 C C . TYR A 1 83 ? 15.259 -11.377 -3.879 1.00 90.12 83 TYR A C 1
ATOM 657 O O . TYR A 1 83 ? 15.842 -12.333 -4.392 1.00 90.12 83 TYR A O 1
ATOM 665 N N . TRP A 1 84 ? 13.930 -11.246 -3.958 1.00 88.56 84 TRP A N 1
ATOM 666 C CA . TRP A 1 84 ? 13.084 -12.220 -4.653 1.00 88.56 84 TRP A CA 1
ATOM 667 C C . TRP A 1 84 ? 13.409 -12.307 -6.149 1.00 88.56 84 TRP A C 1
ATOM 669 O O . TRP A 1 84 ? 13.488 -13.402 -6.700 1.00 88.56 84 TRP A O 1
ATOM 679 N N . GLU A 1 85 ? 13.653 -11.174 -6.815 1.00 90.88 85 GLU A N 1
ATOM 680 C CA . GLU A 1 85 ? 14.030 -11.164 -8.237 1.00 90.88 85 GLU A CA 1
ATOM 681 C C . GLU A 1 85 ? 15.424 -11.761 -8.479 1.00 90.88 85 GLU A C 1
ATOM 683 O O . GLU A 1 85 ? 15.658 -12.359 -9.532 1.00 90.88 85 GLU A O 1
ATOM 688 N N . ARG A 1 86 ? 16.345 -11.623 -7.515 1.00 89.38 86 ARG A N 1
ATOM 689 C CA . ARG A 1 86 ? 17.660 -12.272 -7.534 1.00 89.38 86 ARG A CA 1
ATOM 690 C C . ARG A 1 86 ? 17.511 -13.783 -7.430 1.00 89.38 86 ARG A C 1
ATOM 692 O O . ARG A 1 86 ? 18.052 -14.494 -8.271 1.00 89.38 86 ARG A O 1
ATOM 699 N N . MET A 1 87 ? 16.754 -14.268 -6.447 1.00 90.00 87 MET A N 1
ATOM 700 C CA . MET A 1 87 ? 16.509 -15.704 -6.275 1.00 90.00 87 MET A CA 1
ATOM 701 C C . MET A 1 87 ? 15.755 -16.315 -7.459 1.00 90.00 87 MET A C 1
ATOM 703 O O . MET A 1 87 ? 16.041 -17.440 -7.854 1.00 90.00 87 MET A O 1
ATOM 707 N N . GLY A 1 88 ? 14.835 -15.564 -8.065 1.00 87.44 88 GLY A N 1
ATOM 708 C CA . GLY A 1 88 ? 14.116 -15.978 -9.270 1.00 87.44 88 GLY A CA 1
ATOM 709 C C . GLY A 1 88 ? 14.923 -15.875 -10.570 1.00 87.44 88 GLY A C 1
ATOM 710 O O . GLY A 1 88 ? 14.380 -16.177 -11.627 1.00 87.44 88 GLY A O 1
ATOM 711 N N . GLY A 1 89 ? 16.178 -15.409 -10.533 1.00 89.62 89 GLY A 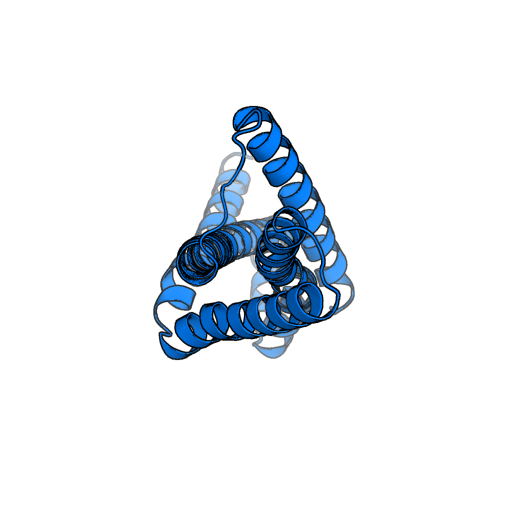N 1
ATOM 712 C CA . GLY A 1 89 ? 17.040 -15.269 -11.716 1.00 89.62 89 GLY A CA 1
ATOM 713 C C . GLY A 1 89 ? 16.673 -14.120 -12.669 1.00 89.62 89 GLY A C 1
ATOM 714 O O . GLY A 1 89 ? 17.332 -13.929 -13.691 1.00 89.62 89 GLY A O 1
ATOM 715 N N . ASN A 1 90 ? 15.664 -13.310 -12.341 1.00 89.19 90 ASN A N 1
ATOM 716 C CA . ASN A 1 90 ? 15.210 -12.195 -13.178 1.00 89.19 90 ASN A CA 1
ATOM 717 C C . ASN A 1 90 ? 16.091 -10.948 -13.045 1.00 89.19 90 ASN A C 1
ATOM 719 O O . ASN A 1 90 ? 16.117 -10.111 -13.949 1.00 89.19 90 ASN A O 1
ATOM 723 N N . LEU A 1 91 ? 16.817 -10.803 -11.932 1.00 87.81 91 LEU A N 1
ATOM 724 C CA . LEU A 1 91 ? 17.608 -9.601 -11.662 1.00 87.81 91 LEU A CA 1
ATOM 725 C C . LEU A 1 91 ? 18.666 -9.342 -12.747 1.00 87.81 91 LEU A C 1
ATOM 727 O O . LEU A 1 91 ? 18.817 -8.208 -13.201 1.00 87.81 91 LEU A O 1
ATOM 731 N N . SER A 1 92 ? 19.345 -10.389 -13.223 1.00 87.31 92 SER A N 1
ATOM 732 C CA . SER A 1 92 ? 20.335 -10.281 -14.301 1.00 87.31 92 SER A CA 1
ATOM 733 C C . SER A 1 92 ? 19.710 -9.760 -15.598 1.00 87.31 92 SER A C 1
ATOM 735 O O . SER A 1 92 ? 20.305 -8.925 -16.277 1.00 87.31 92 SER A O 1
ATOM 737 N N . LEU A 1 93 ? 18.477 -10.178 -15.910 1.00 88.69 93 LEU A N 1
ATOM 738 C CA . LEU A 1 93 ? 17.739 -9.691 -17.080 1.00 88.69 93 LEU A CA 1
ATOM 739 C C . LEU A 1 93 ? 17.403 -8.202 -16.954 1.00 88.69 93 LEU A C 1
ATOM 741 O O . LEU A 1 93 ? 17.490 -7.471 -17.939 1.00 88.69 93 LEU A O 1
ATOM 745 N N . TYR A 1 94 ? 17.053 -7.734 -15.754 1.00 88.50 94 TYR A N 1
ATOM 746 C CA . TYR A 1 94 ? 16.760 -6.319 -15.515 1.00 88.50 94 TYR A CA 1
ATOM 747 C C . TYR A 1 94 ? 17.988 -5.424 -15.638 1.00 88.50 94 TYR A C 1
ATOM 749 O O . TYR A 1 94 ? 17.861 -4.305 -16.125 1.00 88.50 94 TYR A O 1
ATOM 757 N N . ILE A 1 95 ? 19.158 -5.915 -15.226 1.00 88.12 95 ILE A N 1
ATOM 758 C CA . ILE A 1 95 ? 20.422 -5.176 -15.328 1.00 88.12 95 ILE A CA 1
ATOM 759 C C . ILE A 1 95 ? 20.887 -5.080 -16.789 1.00 88.12 95 ILE A C 1
ATOM 761 O O . ILE A 1 95 ? 21.387 -4.038 -17.206 1.00 88.12 95 ILE A O 1
ATOM 765 N N . ILE A 1 96 ? 20.706 -6.146 -17.579 1.00 91.50 96 ILE A N 1
ATOM 766 C CA . ILE A 1 96 ? 21.091 -6.172 -19.003 1.00 91.50 96 ILE A CA 1
ATOM 767 C C . ILE A 1 96 ? 20.103 -5.370 -19.863 1.00 91.50 96 ILE A C 1
ATOM 769 O O . ILE A 1 96 ? 20.474 -4.778 -20.881 1.00 91.50 96 ILE A O 1
ATOM 773 N N . ALA A 1 97 ? 18.827 -5.338 -19.478 1.00 87.44 97 ALA A N 1
ATOM 774 C CA . ALA A 1 97 ? 17.819 -4.577 -20.192 1.00 87.44 97 ALA A CA 1
ATOM 775 C C . ALA A 1 97 ? 18.110 -3.067 -20.117 1.00 87.44 97 ALA A C 1
ATOM 777 O O . ALA A 1 97 ? 18.471 -2.527 -19.079 1.00 87.44 97 ALA A O 1
ATOM 778 N N . SER A 1 98 ? 17.891 -2.342 -21.220 1.00 85.62 98 SER A N 1
ATOM 779 C CA . SER A 1 98 ? 18.080 -0.880 -21.274 1.00 85.62 98 SER A CA 1
ATOM 780 C C . SER A 1 98 ? 16.938 -0.107 -20.580 1.00 85.62 98 SER A C 1
ATOM 782 O O . SER A 1 98 ? 16.293 0.750 -21.199 1.00 85.62 98 SER A O 1
ATOM 784 N N . ILE A 1 99 ? 16.652 -0.449 -19.324 1.00 89.44 99 ILE A N 1
ATOM 785 C CA . ILE A 1 99 ? 15.639 0.141 -18.443 1.00 89.44 99 ILE A CA 1
ATOM 786 C C . ILE A 1 99 ? 16.251 0.407 -17.070 1.00 89.44 99 ILE A C 1
ATOM 788 O O . ILE A 1 99 ? 17.178 -0.268 -16.641 1.00 89.44 99 ILE A O 1
ATOM 792 N N . SER A 1 100 ? 15.727 1.403 -16.363 1.00 90.50 100 SER A N 1
ATOM 793 C CA . SER A 1 100 ? 16.188 1.683 -15.002 1.00 90.50 100 SER A CA 1
ATOM 794 C C . SER A 1 100 ? 15.548 0.727 -13.992 1.00 90.50 100 SER A C 1
ATOM 796 O O . SER A 1 100 ? 14.326 0.554 -13.979 1.00 90.50 100 SER A O 1
ATOM 798 N N . LEU A 1 101 ? 16.358 0.181 -13.079 1.00 89.06 101 LEU A N 1
ATOM 799 C CA . LEU A 1 101 ? 15.891 -0.579 -11.908 1.00 89.06 101 LEU A CA 1
ATOM 800 C C . LEU A 1 101 ? 14.879 0.217 -11.074 1.00 89.06 101 LEU A C 1
ATOM 802 O O . LEU A 1 101 ? 13.895 -0.333 -10.586 1.00 89.06 101 LEU A O 1
ATOM 806 N N . MET A 1 102 ? 15.058 1.536 -10.993 1.00 90.62 102 MET A N 1
ATOM 807 C CA . MET A 1 102 ? 14.126 2.416 -10.292 1.00 90.62 102 MET A CA 1
ATOM 808 C C . MET A 1 102 ? 12.730 2.425 -10.929 1.00 90.62 102 MET A C 1
ATOM 810 O O . MET A 1 102 ? 11.737 2.430 -10.213 1.00 90.62 102 MET A O 1
ATOM 814 N N . SER A 1 103 ? 12.627 2.365 -12.262 1.00 90.50 103 SER A N 1
ATOM 815 C CA . SER A 1 103 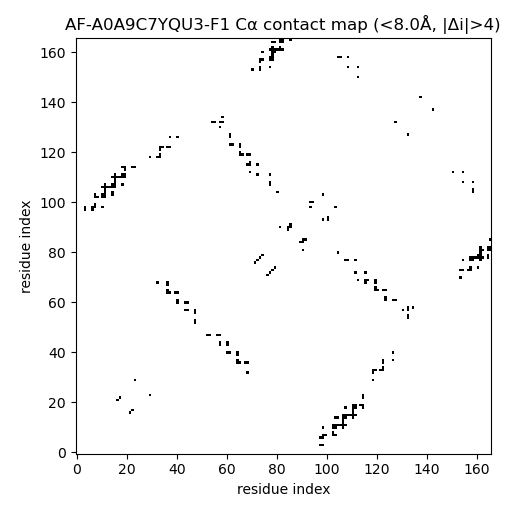? 11.327 2.290 -12.950 1.00 90.50 103 SER A CA 1
ATOM 816 C C . SER A 1 103 ? 10.622 0.956 -12.700 1.00 90.50 103 SER A C 1
ATOM 818 O O . SER A 1 103 ? 9.405 0.914 -12.540 1.00 90.50 103 SER A O 1
ATOM 820 N N . ILE A 1 104 ? 11.383 -0.136 -12.615 1.00 91.50 104 ILE A N 1
ATOM 821 C CA . ILE A 1 104 ? 10.867 -1.464 -12.259 1.00 91.50 104 ILE A CA 1
ATOM 822 C C . ILE A 1 104 ? 10.288 -1.432 -10.841 1.00 91.50 104 ILE A C 1
ATOM 824 O O . ILE A 1 104 ? 9.123 -1.779 -10.644 1.00 91.50 104 ILE A O 1
ATOM 828 N N . LEU A 1 105 ? 11.078 -0.957 -9.874 1.00 92.19 105 LEU A N 1
ATOM 829 C CA . LEU A 1 105 ? 10.656 -0.829 -8.481 1.00 92.19 105 LEU A CA 1
ATOM 830 C C . LEU A 1 105 ? 9.476 0.129 -8.322 1.00 92.19 105 LEU A C 1
ATOM 832 O O . LEU A 1 105 ? 8.597 -0.129 -7.510 1.00 92.19 105 LEU A O 1
ATOM 836 N N . PHE A 1 106 ? 9.421 1.200 -9.114 1.00 92.44 106 PHE A N 1
ATOM 837 C CA . PHE A 1 106 ? 8.315 2.151 -9.080 1.00 92.44 106 PHE A CA 1
ATOM 838 C C . PHE A 1 106 ? 7.011 1.530 -9.597 1.00 92.44 106 PHE A C 1
ATOM 840 O O . PHE A 1 106 ? 5.952 1.699 -9.002 1.00 92.44 106 PHE A O 1
ATOM 847 N N . GLY A 1 107 ? 7.075 0.737 -10.671 1.00 91.12 107 GLY A N 1
ATOM 848 C CA . GLY A 1 107 ? 5.927 -0.058 -11.113 1.00 91.12 107 GLY A CA 1
ATOM 849 C C . GLY A 1 107 ? 5.467 -1.050 -10.050 1.00 91.12 107 GLY A C 1
ATOM 850 O O . GLY A 1 107 ? 4.277 -1.164 -9.756 1.00 91.12 107 GLY A O 1
ATOM 851 N N . MET A 1 108 ? 6.421 -1.733 -9.421 1.00 92.06 108 MET A N 1
ATOM 852 C CA . MET A 1 108 ? 6.134 -2.666 -8.339 1.00 92.06 108 MET A CA 1
ATOM 853 C C . MET A 1 108 ? 5.497 -1.967 -7.129 1.00 92.06 108 MET A C 1
ATOM 855 O O . MET A 1 108 ? 4.516 -2.482 -6.590 1.00 92.06 108 MET A O 1
ATOM 859 N N . SER A 1 109 ? 6.010 -0.810 -6.704 1.00 92.88 109 SER A N 1
ATOM 860 C CA . SER A 1 109 ? 5.484 -0.061 -5.559 1.00 92.88 109 SER A CA 1
ATOM 861 C C . SER A 1 109 ? 4.076 0.461 -5.820 1.00 92.88 109 SER A C 1
ATOM 863 O O . SER A 1 109 ? 3.217 0.279 -4.965 1.00 92.88 109 SER A O 1
ATOM 865 N N . LEU A 1 110 ? 3.799 0.994 -7.015 1.00 91.75 110 LEU A N 1
ATOM 866 C CA . LEU A 1 110 ? 2.450 1.406 -7.416 1.00 91.75 110 LEU A CA 1
ATOM 867 C C . LEU A 1 110 ? 1.461 0.238 -7.387 1.00 91.75 110 LEU A C 1
ATOM 869 O O . LEU A 1 110 ? 0.374 0.357 -6.823 1.00 91.75 110 LEU A O 1
ATOM 873 N N . GLY A 1 111 ? 1.841 -0.908 -7.960 1.00 89.00 111 GLY A N 1
ATOM 874 C CA . GLY A 1 111 ? 0.991 -2.099 -7.933 1.00 89.00 111 GLY A CA 1
ATOM 875 C C . GLY A 1 111 ? 0.769 -2.622 -6.511 1.00 89.00 111 GLY A C 1
ATOM 876 O O . GLY A 1 111 ? -0.350 -2.978 -6.150 1.00 89.00 111 GLY A O 1
ATOM 877 N N . GLY A 1 112 ? 1.824 -2.596 -5.690 1.00 88.50 112 GLY A N 1
ATOM 878 C CA . GLY A 1 112 ? 1.768 -2.912 -4.266 1.00 88.50 112 GLY A CA 1
ATOM 879 C C . GLY A 1 112 ? 0.765 -2.019 -3.548 1.00 88.50 112 GLY A C 1
ATOM 880 O O . GLY A 1 112 ? -0.220 -2.540 -3.041 1.00 88.50 112 GLY A O 1
ATOM 881 N N . MET A 1 113 ? 0.956 -0.699 -3.616 1.00 90.69 113 MET A N 1
ATOM 882 C CA . MET A 1 113 ? 0.115 0.321 -2.983 1.00 90.69 113 MET A CA 1
ATOM 883 C C . MET A 1 113 ? -1.363 0.175 -3.348 1.00 90.69 113 MET A C 1
ATOM 885 O O . MET A 1 113 ? -2.216 0.232 -2.466 1.00 90.69 113 MET A O 1
ATOM 889 N N . LEU A 1 114 ? -1.681 -0.040 -4.628 1.00 89.50 114 LEU A N 1
ATOM 890 C CA . LEU A 1 114 ? -3.063 -0.237 -5.070 1.00 89.50 114 LEU A CA 1
ATOM 891 C C . LEU A 1 114 ? -3.661 -1.530 -4.505 1.00 89.50 114 LEU A C 1
ATOM 893 O O . LEU A 1 114 ? -4.785 -1.528 -4.008 1.00 89.50 114 LEU A O 1
ATOM 897 N N . SER A 1 115 ? -2.906 -2.628 -4.539 1.00 86.75 115 SER A N 1
ATOM 898 C CA . SER A 1 115 ? -3.373 -3.916 -4.022 1.00 86.75 115 SER A CA 1
ATOM 899 C C . SER A 1 115 ? -3.610 -3.886 -2.505 1.00 86.75 115 SER A C 1
ATOM 901 O O . SER A 1 115 ? -4.589 -4.451 -2.022 1.00 86.75 115 SER A O 1
ATOM 903 N N . THR A 1 116 ? -2.752 -3.218 -1.727 1.00 88.44 116 THR A N 1
ATOM 904 C CA . THR A 1 116 ? -2.956 -3.036 -0.282 1.00 88.44 116 THR A CA 1
ATOM 905 C C . THR A 1 116 ? -4.056 -2.041 0.013 1.00 88.44 116 THR A C 1
ATOM 907 O O . THR A 1 116 ? -4.796 -2.264 0.961 1.00 88.44 116 THR A O 1
ATOM 910 N N . ALA A 1 117 ? -4.231 -0.995 -0.796 1.00 88.88 117 ALA A N 1
ATOM 911 C CA . ALA A 1 117 ? -5.341 -0.062 -0.630 1.00 88.88 117 ALA A CA 1
ATOM 912 C C . ALA A 1 117 ? -6.702 -0.739 -0.809 1.00 88.88 117 ALA A C 1
ATOM 914 O O . ALA A 1 117 ? -7.606 -0.486 -0.017 1.00 88.88 117 ALA A O 1
ATOM 915 N N . LEU A 1 118 ? -6.832 -1.641 -1.787 1.00 86.69 118 LEU A N 1
ATOM 916 C CA . LEU A 1 118 ? -8.038 -2.457 -1.960 1.00 86.69 118 LEU A CA 1
ATOM 917 C C . LEU A 1 118 ? -8.291 -3.377 -0.756 1.00 86.69 118 LEU A C 1
ATOM 919 O O . LEU A 1 118 ? -9.425 -3.520 -0.310 1.00 86.69 118 LEU A O 1
ATOM 923 N N . ARG A 1 119 ? -7.236 -3.982 -0.202 1.00 83.56 119 ARG A N 1
ATOM 924 C CA . ARG A 1 119 ? -7.346 -4.854 0.978 1.00 83.56 119 ARG A CA 1
ATOM 925 C C . ARG A 1 119 ? -7.693 -4.065 2.242 1.00 83.56 119 ARG A C 1
ATOM 927 O O . ARG A 1 119 ? -8.616 -4.424 2.961 1.00 83.56 119 ARG A O 1
ATOM 934 N N . ALA A 1 120 ? -7.012 -2.949 2.478 1.00 86.06 120 ALA A N 1
ATOM 935 C CA . ALA A 1 120 ? -7.250 -2.074 3.618 1.00 86.06 120 ALA A CA 1
ATOM 936 C C . ALA A 1 120 ? -8.658 -1.465 3.589 1.00 86.06 120 ALA A C 1
ATOM 938 O O . ALA A 1 120 ? -9.305 -1.393 4.631 1.00 86.06 120 ALA A O 1
ATOM 939 N N . SER A 1 121 ? -9.164 -1.072 2.414 1.00 87.19 121 SER A N 1
ATOM 940 C CA . SER A 1 121 ? -10.535 -0.573 2.289 1.00 87.19 121 SER A CA 1
ATOM 941 C C . SER A 1 121 ? -11.566 -1.660 2.601 1.00 87.19 121 SER A C 1
ATOM 943 O O . SER A 1 121 ? -12.517 -1.386 3.333 1.00 87.19 121 SER A O 1
ATOM 945 N N . ALA A 1 122 ? -11.346 -2.900 2.149 1.00 84.88 122 ALA A N 1
ATOM 946 C CA . ALA A 1 122 ? -12.186 -4.040 2.511 1.00 84.88 122 ALA A CA 1
ATOM 947 C C . ALA A 1 122 ? -12.173 -4.307 4.027 1.00 84.88 122 ALA A C 1
ATOM 949 O O . ALA A 1 122 ? -13.233 -4.466 4.632 1.00 84.88 122 ALA A O 1
ATOM 950 N N . THR A 1 123 ? -10.999 -4.275 4.666 1.00 83.50 123 THR A N 1
ATOM 951 C CA . THR A 1 123 ? -10.860 -4.447 6.122 1.00 83.50 123 THR A CA 1
ATOM 952 C C . THR A 1 123 ? -11.565 -3.339 6.903 1.00 83.50 123 THR A C 1
ATOM 954 O O . THR A 1 123 ? -12.271 -3.634 7.865 1.00 83.50 123 THR A O 1
ATOM 957 N N . ILE A 1 124 ? -11.428 -2.073 6.493 1.00 84.31 124 ILE A N 1
ATOM 958 C CA . ILE A 1 124 ? -12.133 -0.946 7.129 1.00 84.31 124 ILE A CA 1
ATOM 959 C C . ILE A 1 124 ? -13.644 -1.112 6.971 1.00 84.31 124 ILE A C 1
ATOM 961 O O . ILE A 1 124 ? -14.385 -0.921 7.935 1.00 84.31 124 ILE A O 1
ATOM 965 N N . PHE A 1 125 ? -14.105 -1.490 5.777 1.00 85.94 125 PHE A N 1
ATOM 966 C CA . PHE A 1 125 ? -15.524 -1.679 5.496 1.00 85.94 125 PHE A CA 1
ATOM 967 C C . PHE A 1 125 ? -16.129 -2.794 6.358 1.00 85.94 125 PHE A C 1
ATOM 969 O O . PHE A 1 125 ? -17.126 -2.572 7.045 1.00 85.94 125 PHE A O 1
ATOM 976 N N . ILE A 1 126 ? -15.491 -3.967 6.400 1.00 84.94 126 ILE A N 1
ATOM 977 C CA . ILE A 1 126 ? -15.953 -5.101 7.211 1.00 84.94 126 ILE A CA 1
ATOM 978 C C . ILE A 1 126 ? -15.839 -4.780 8.707 1.00 84.94 126 ILE A C 1
ATOM 980 O O . ILE A 1 126 ? -16.788 -5.006 9.457 1.00 84.94 126 ILE A O 1
ATOM 984 N N . GLY A 1 127 ? -14.721 -4.198 9.147 1.00 79.56 127 GLY A N 1
ATOM 985 C CA . GLY A 1 127 ? -14.511 -3.809 10.542 1.00 79.56 127 GLY A CA 1
ATOM 986 C C . GLY A 1 127 ? -15.551 -2.799 11.032 1.00 79.56 127 GLY A C 1
ATOM 987 O O . GLY A 1 127 ? -16.080 -2.941 12.134 1.00 79.56 127 GLY A O 1
ATOM 988 N N . SER A 1 128 ? -15.905 -1.821 10.195 1.00 79.94 128 SER A N 1
ATOM 989 C CA . SER A 1 128 ? -16.956 -0.839 10.485 1.00 79.94 128 SER A CA 1
ATOM 990 C C . SER A 1 128 ? -18.313 -1.504 10.732 1.00 79.94 128 SER A C 1
ATOM 992 O O . SER A 1 128 ? -18.983 -1.197 11.721 1.00 79.94 128 SER A O 1
ATOM 994 N N . ILE A 1 129 ? -18.696 -2.465 9.881 1.00 81.00 129 ILE A N 1
ATOM 995 C CA . ILE A 1 129 ? -19.966 -3.196 10.005 1.00 81.00 129 ILE A CA 1
ATOM 996 C C . ILE A 1 129 ? -20.006 -4.016 11.298 1.00 81.00 129 ILE A C 1
ATOM 998 O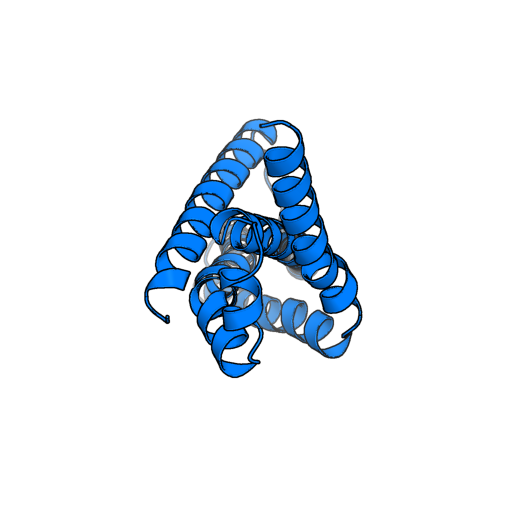 O . ILE A 1 129 ? -21.015 -4.007 12.004 1.00 81.00 129 ILE A O 1
ATOM 1002 N N . VAL A 1 130 ? -18.912 -4.710 11.618 1.00 76.12 130 VAL A N 1
ATOM 1003 C CA . VAL A 1 130 ? -18.830 -5.589 12.793 1.00 76.12 130 VAL A CA 1
ATOM 1004 C C . VAL A 1 130 ? -18.900 -4.793 14.098 1.00 76.12 130 VAL A C 1
ATOM 1006 O O . VAL A 1 130 ? -19.566 -5.220 15.040 1.00 76.12 130 VAL A O 1
ATOM 1009 N N . VAL A 1 131 ? -18.241 -3.632 14.161 1.00 71.88 131 VAL A N 1
ATOM 1010 C CA . VAL A 1 131 ? -18.087 -2.861 15.406 1.00 71.88 131 VAL A CA 1
ATOM 1011 C C . VAL A 1 131 ? -19.136 -1.741 15.549 1.00 71.88 131 VAL A C 1
ATOM 1013 O O . VAL A 1 131 ? -19.323 -1.221 16.645 1.00 71.88 131 VAL A O 1
ATOM 1016 N N . LYS A 1 132 ? -19.885 -1.413 14.481 1.00 70.69 132 LYS A N 1
ATOM 1017 C CA . LYS A 1 132 ? -20.964 -0.399 14.453 1.00 70.69 132 LYS A CA 1
ATOM 1018 C C . LYS A 1 132 ? -20.536 0.962 15.026 1.00 70.69 132 LYS A C 1
ATOM 1020 O O . LYS A 1 132 ? -21.195 1.519 15.903 1.00 70.69 132 LYS A O 1
ATOM 1025 N N . ILE A 1 133 ? -19.420 1.500 14.539 1.00 66.19 133 ILE A N 1
ATOM 1026 C CA . ILE A 1 133 ? -18.834 2.743 15.062 1.00 66.19 133 ILE A CA 1
ATOM 1027 C C . ILE A 1 133 ? -19.430 3.968 14.355 1.00 66.19 133 ILE A C 1
ATOM 1029 O O . ILE A 1 133 ? -19.472 3.994 13.121 1.00 66.19 133 ILE A O 1
ATOM 1033 N N . PRO A 1 134 ? -19.825 5.025 15.088 1.00 64.44 134 PRO A N 1
ATOM 1034 C CA . PRO A 1 134 ? -20.127 6.314 14.483 1.00 64.44 134 PRO A CA 1
ATOM 1035 C C . PRO A 1 134 ? -18.821 7.003 14.057 1.00 64.44 134 PRO A C 1
ATOM 1037 O O . PRO A 1 134 ? -18.143 7.637 14.863 1.00 64.44 134 PRO A O 1
ATOM 1040 N N . PHE A 1 135 ? -18.447 6.900 12.782 1.00 65.06 135 PHE A N 1
ATOM 1041 C CA . PHE A 1 135 ? -17.361 7.719 12.243 1.00 65.06 135 PHE A CA 1
ATOM 1042 C C . PHE A 1 135 ? -17.808 9.184 12.202 1.00 65.06 135 PHE A C 1
ATOM 1044 O O . PHE A 1 135 ? -18.664 9.557 11.400 1.00 65.06 135 PHE A O 1
ATOM 1051 N N . LYS A 1 136 ? -17.227 10.035 13.056 1.00 67.12 136 LYS A N 1
ATOM 1052 C CA . LYS A 1 136 ? -17.387 11.487 12.919 1.00 67.12 136 LYS A CA 1
ATOM 1053 C C . LYS A 1 136 ? -16.666 11.938 11.652 1.00 67.12 136 LYS A C 1
ATOM 1055 O O . LYS A 1 136 ? -15.458 11.751 11.513 1.00 67.12 136 LYS A O 1
ATOM 1060 N N . SER A 1 137 ? -17.410 12.530 10.724 1.00 57.38 137 SER A N 1
ATOM 1061 C CA . SER A 1 137 ? -16.861 13.051 9.476 1.00 57.38 137 SER A CA 1
ATOM 1062 C C . SER A 1 137 ? -16.021 14.302 9.750 1.00 57.38 137 SER A C 1
ATOM 1064 O O . SER A 1 137 ? -16.558 15.396 9.925 1.00 57.38 137 SER A O 1
ATOM 1066 N N . GLY A 1 138 ? -14.698 14.142 9.799 1.00 75.88 138 GLY A N 1
ATOM 1067 C CA . GLY A 1 138 ? -13.761 15.252 9.613 1.00 75.88 138 GLY A CA 1
ATOM 1068 C C . GLY A 1 138 ? -13.709 15.701 8.147 1.00 75.88 138 GLY A C 1
ATOM 1069 O O . GLY A 1 138 ? -14.487 15.231 7.319 1.00 75.88 138 GLY A O 1
ATOM 1070 N N . ASN A 1 139 ? -12.768 16.586 7.801 1.00 84.69 139 ASN A N 1
ATOM 1071 C CA . ASN A 1 139 ? -12.572 17.012 6.413 1.00 84.69 139 ASN A CA 1
ATOM 1072 C C . ASN A 1 139 ? -11.942 15.869 5.579 1.00 84.69 139 ASN A C 1
ATOM 1074 O O . ASN A 1 139 ? -10.758 15.562 5.767 1.00 84.69 139 ASN A O 1
ATOM 1078 N N . PRO A 1 140 ? -12.688 15.237 4.650 1.00 81.81 140 PRO A N 1
ATOM 1079 C CA . PRO A 1 140 ? -12.226 14.044 3.939 1.00 81.81 140 PRO A CA 1
ATOM 1080 C C . PRO A 1 140 ? -11.048 14.334 3.002 1.00 81.81 140 PRO A C 1
ATOM 1082 O O . PRO A 1 140 ? -10.197 13.471 2.793 1.00 81.81 140 PRO A O 1
ATOM 1085 N N . ILE A 1 141 ? -10.957 15.558 2.476 1.00 87.25 141 ILE A N 1
ATOM 1086 C CA . ILE A 1 141 ? -9.881 15.975 1.567 1.00 87.25 141 ILE A CA 1
ATOM 1087 C C . ILE A 1 141 ? -8.539 16.004 2.295 1.00 87.25 141 ILE A C 1
ATOM 1089 O O . ILE A 1 141 ? -7.543 15.496 1.784 1.00 87.25 141 ILE A O 1
ATOM 1093 N N . GLN A 1 142 ? -8.510 16.552 3.510 1.00 87.31 142 GLN A N 1
ATOM 1094 C CA . GLN A 1 142 ? -7.284 16.623 4.302 1.00 87.31 142 GLN A CA 1
ATOM 1095 C C . GLN A 1 142 ? -6.804 15.225 4.711 1.00 87.31 142 GLN A C 1
ATOM 1097 O O . GLN A 1 142 ? -5.611 14.938 4.648 1.00 87.31 142 GLN A O 1
ATOM 1102 N N . LEU A 1 143 ? -7.739 14.338 5.063 1.00 83.81 143 LEU A N 1
ATOM 1103 C CA . LEU A 1 143 ? -7.439 12.952 5.415 1.00 83.81 143 LEU A CA 1
ATOM 1104 C C . LEU A 1 143 ? -6.859 12.192 4.214 1.00 83.81 143 LEU A C 1
ATOM 1106 O O . LEU A 1 143 ? -5.832 11.529 4.348 1.00 83.81 143 LEU A O 1
ATOM 1110 N N . PHE A 1 144 ? -7.450 12.361 3.028 1.00 85.50 144 PHE A N 1
ATOM 1111 C CA . PHE A 1 144 ? -6.934 11.776 1.790 1.00 85.50 144 PHE A CA 1
ATOM 1112 C C . PHE A 1 144 ? -5.532 12.290 1.437 1.00 85.50 144 PHE A C 1
ATOM 1114 O O . PHE A 1 144 ? -4.662 11.495 1.088 1.00 85.50 144 PHE A O 1
ATOM 1121 N N . LEU A 1 145 ? -5.283 13.598 1.562 1.00 89.75 145 LEU A N 1
ATOM 1122 C CA . LEU A 1 145 ? -3.973 14.189 1.272 1.00 89.75 145 LEU A CA 1
ATOM 1123 C C . LEU A 1 145 ? -2.885 13.674 2.216 1.00 89.75 145 LEU A C 1
ATOM 1125 O O . LEU A 1 145 ? -1.825 13.260 1.749 1.00 89.75 145 LEU A O 1
ATOM 1129 N N . ILE A 1 146 ? -3.148 13.659 3.527 1.00 90.88 146 ILE A N 1
ATOM 1130 C CA . ILE A 1 146 ? -2.203 13.121 4.517 1.00 90.88 146 ILE A CA 1
ATOM 1131 C C . ILE A 1 146 ? -1.940 11.646 4.218 1.00 90.88 146 ILE A C 1
ATOM 1133 O O . ILE A 1 146 ? -0.788 11.220 4.163 1.00 90.88 146 ILE A O 1
ATOM 1137 N N . PHE A 1 147 ? -2.991 10.874 3.952 1.00 86.94 147 PHE A N 1
ATOM 1138 C CA . PHE A 1 147 ? -2.864 9.465 3.616 1.00 86.94 147 PHE A CA 1
ATOM 1139 C C . PHE A 1 147 ? -2.004 9.246 2.363 1.00 86.94 147 PHE A C 1
ATOM 1141 O O . PHE A 1 147 ? -1.033 8.495 2.408 1.00 86.94 147 PHE A O 1
ATOM 1148 N N . PHE A 1 148 ? -2.268 9.966 1.274 1.00 88.88 148 PHE A N 1
ATOM 1149 C CA . PHE A 1 148 ? -1.476 9.870 0.046 1.00 88.88 148 PHE A CA 1
AT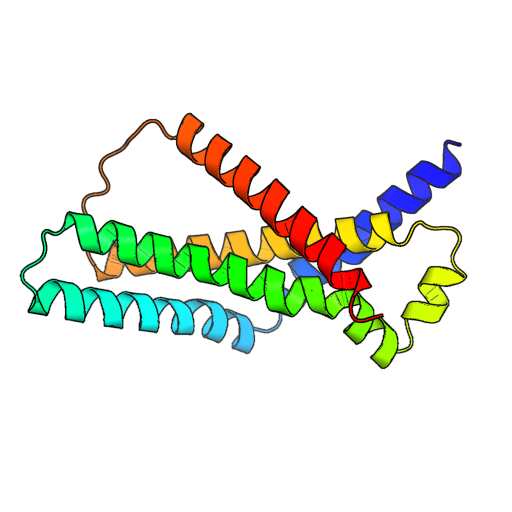OM 1150 C C . PHE A 1 148 ? -0.002 10.248 0.261 1.00 88.88 148 PHE A C 1
ATOM 1152 O O . PHE A 1 148 ? 0.903 9.587 -0.257 1.00 88.88 148 PHE A O 1
ATOM 1159 N N . LEU A 1 149 ? 0.254 11.285 1.062 1.00 92.00 149 LEU A N 1
ATOM 1160 C CA . LEU A 1 149 ? 1.602 11.757 1.362 1.00 92.00 149 LEU A CA 1
ATOM 1161 C C . LEU A 1 149 ? 2.369 10.751 2.236 1.00 92.00 149 LEU A C 1
ATOM 1163 O O . LEU A 1 149 ? 3.527 10.443 1.948 1.00 92.00 149 LEU A O 1
ATOM 1167 N N . THR A 1 150 ? 1.706 10.162 3.238 1.00 90.56 150 THR A N 1
ATOM 1168 C CA . THR A 1 150 ? 2.289 9.081 4.050 1.00 90.56 150 THR A CA 1
ATOM 1169 C C . THR A 1 150 ? 2.603 7.851 3.207 1.00 90.56 150 THR A C 1
ATOM 1171 O O . THR A 1 150 ? 3.714 7.337 3.295 1.00 90.56 150 THR A O 1
ATOM 1174 N N . LEU A 1 151 ? 1.691 7.420 2.332 1.00 90.12 151 LEU A N 1
ATOM 1175 C CA . LEU A 1 151 ? 1.910 6.282 1.441 1.00 90.12 151 LEU A CA 1
ATOM 1176 C C . LEU A 1 151 ? 3.064 6.519 0.464 1.00 90.12 151 LEU A C 1
ATOM 1178 O O . LEU A 1 151 ? 3.881 5.624 0.254 1.00 90.12 151 LEU A O 1
ATOM 1182 N N . SER A 1 152 ? 3.166 7.723 -0.098 1.00 90.25 152 SER A N 1
ATOM 1183 C CA . SER A 1 152 ? 4.270 8.087 -0.992 1.00 90.25 152 SER A CA 1
ATOM 1184 C C . SER A 1 152 ? 5.622 7.987 -0.278 1.00 90.25 152 SER A C 1
ATOM 1186 O O . SER A 1 152 ? 6.563 7.402 -0.813 1.00 90.25 152 SER A O 1
ATOM 1188 N N . SER A 1 153 ? 5.699 8.490 0.959 1.00 92.69 153 SER A N 1
ATOM 1189 C CA . SER A 1 153 ? 6.900 8.392 1.797 1.00 92.69 153 SER A CA 1
ATOM 1190 C C . SER A 1 153 ? 7.229 6.939 2.165 1.00 92.69 153 SER A C 1
ATOM 1192 O O . SER A 1 153 ? 8.359 6.484 1.986 1.00 92.69 153 SER A O 1
ATOM 1194 N N . LEU A 1 154 ? 6.221 6.175 2.596 1.00 91.69 154 LEU A N 1
ATOM 1195 C CA . LEU A 1 154 ? 6.362 4.787 3.031 1.00 91.69 154 LEU A CA 1
ATOM 1196 C C . LEU A 1 154 ? 6.877 3.886 1.897 1.00 91.69 154 LEU A C 1
ATOM 1198 O O . LEU A 1 154 ? 7.839 3.143 2.073 1.00 91.69 154 LEU A O 1
ATOM 1202 N N . TYR A 1 155 ? 6.281 3.973 0.706 1.00 90.62 155 TYR A N 1
ATOM 1203 C CA . TYR A 1 155 ? 6.731 3.184 -0.442 1.00 90.62 155 TYR A CA 1
ATOM 1204 C C . TYR A 1 155 ? 8.076 3.665 -0.996 1.00 90.62 155 TYR A C 1
ATOM 1206 O O . TYR A 1 155 ? 8.848 2.836 -1.480 1.00 90.62 155 TYR A O 1
ATOM 1214 N N . GLY A 1 156 ? 8.395 4.959 -0.875 1.00 90.25 156 GLY A N 1
ATOM 1215 C CA . GLY A 1 156 ? 9.740 5.473 -1.136 1.00 90.25 156 GLY A CA 1
ATOM 1216 C C . GLY A 1 156 ? 10.786 4.819 -0.230 1.00 90.25 156 GLY A C 1
ATOM 1217 O O . GLY A 1 156 ? 11.808 4.335 -0.715 1.00 90.25 156 GLY A O 1
ATOM 1218 N N . LEU A 1 157 ? 10.490 4.703 1.067 1.00 92.12 157 LEU A N 1
ATOM 1219 C CA . LEU A 1 157 ? 11.325 3.976 2.025 1.00 92.12 157 LEU A CA 1
ATOM 1220 C C . LEU A 1 157 ? 11.449 2.488 1.664 1.00 92.12 157 LEU A C 1
ATOM 1222 O O . LEU A 1 157 ? 12.557 1.962 1.646 1.00 92.12 157 LEU A O 1
ATOM 1226 N N . GLY A 1 158 ? 10.356 1.821 1.281 1.00 91.06 158 GLY A N 1
ATOM 1227 C CA . GLY A 1 158 ? 10.401 0.431 0.808 1.00 91.06 158 GLY A CA 1
ATOM 1228 C C . GLY A 1 158 ? 11.297 0.228 -0.416 1.00 91.06 158 GLY A C 1
ATOM 1229 O O . GLY A 1 158 ? 12.051 -0.741 -0.480 1.00 91.06 158 GLY A O 1
ATOM 1230 N N . MET A 1 159 ? 11.254 1.158 -1.376 1.00 92.06 159 MET A N 1
ATOM 1231 C CA . MET A 1 159 ? 12.134 1.133 -2.549 1.00 92.06 159 MET A CA 1
ATOM 1232 C C . MET A 1 159 ? 13.609 1.277 -2.162 1.00 92.06 159 MET A C 1
ATOM 1234 O O . MET A 1 159 ? 14.440 0.569 -2.724 1.00 92.06 159 MET A O 1
ATOM 1238 N N . LEU A 1 160 ? 13.932 2.147 -1.199 1.00 91.12 160 LEU A N 1
ATOM 1239 C CA . LEU A 1 160 ? 15.298 2.304 -0.687 1.00 91.12 160 LEU A CA 1
ATOM 1240 C C . LEU A 1 160 ? 15.778 1.042 0.037 1.00 91.12 160 LEU A C 1
ATOM 1242 O O . LEU A 1 160 ? 16.872 0.555 -0.247 1.00 91.12 160 LEU A O 1
ATOM 1246 N N . LEU A 1 161 ? 14.946 0.473 0.915 1.00 90.44 161 LEU A N 1
ATOM 1247 C CA . LEU A 1 161 ? 15.269 -0.763 1.630 1.00 90.44 161 LEU A CA 1
ATOM 1248 C C . LEU A 1 161 ? 15.493 -1.938 0.674 1.00 90.44 161 LEU A C 1
ATOM 1250 O O . LEU A 1 161 ? 16.309 -2.806 0.967 1.00 90.44 161 LEU A O 1
ATOM 1254 N N . SER A 1 162 ? 14.850 -1.937 -0.498 1.00 88.31 162 SER A N 1
ATOM 1255 C CA . SER A 1 162 ? 15.043 -2.999 -1.483 1.00 88.31 162 SER A CA 1
ATOM 1256 C C . SER A 1 162 ? 16.464 -3.138 -2.015 1.00 88.31 162 SER A C 1
ATOM 1258 O O . SER A 1 162 ? 16.794 -4.209 -2.522 1.00 88.31 162 SER A O 1
ATOM 1260 N N . PHE A 1 163 ? 17.303 -2.112 -1.893 1.00 85.88 163 PHE A N 1
ATOM 1261 C CA . PHE A 1 163 ? 18.712 -2.196 -2.273 1.00 85.88 163 PHE A CA 1
ATOM 1262 C C . PHE A 1 163 ? 19.598 -2.816 -1.188 1.00 85.88 163 PHE A C 1
ATOM 1264 O O . PHE A 1 163 ? 20.686 -3.279 -1.509 1.00 85.88 163 PHE A O 1
ATOM 1271 N N . LEU A 1 164 ? 19.155 -2.852 0.074 1.00 81.44 164 LEU A N 1
ATOM 1272 C CA . LEU A 1 164 ? 19.930 -3.455 1.166 1.00 81.44 164 LEU A CA 1
ATOM 1273 C C . LEU A 1 164 ? 20.025 -4.976 1.039 1.00 81.44 164 LEU A C 1
ATOM 1275 O O . LEU A 1 164 ? 20.996 -5.571 1.491 1.00 81.44 164 LEU A O 1
ATOM 1279 N N . TYR A 1 165 ? 19.017 -5.595 0.430 1.00 66.19 165 TYR A N 1
ATOM 1280 C CA . TYR A 1 1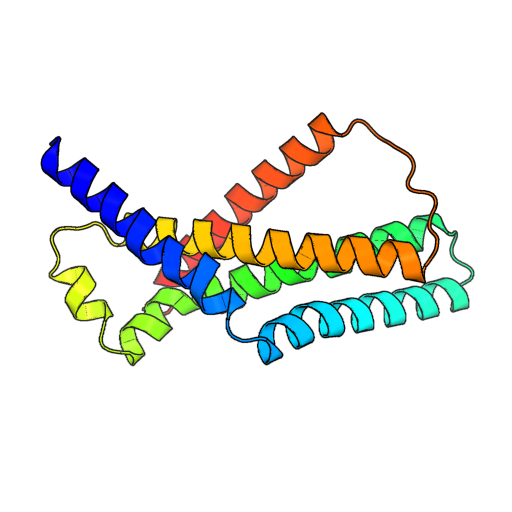65 ? 18.916 -7.045 0.279 1.00 66.19 165 TYR A CA 1
ATOM 1281 C C . TYR A 1 165 ? 19.458 -7.553 -1.069 1.00 66.19 165 TYR A C 1
ATOM 1283 O O . TYR A 1 165 ? 19.085 -8.644 -1.507 1.00 66.19 165 TYR A O 1
ATOM 1291 N N . LEU A 1 166 ? 20.280 -6.746 -1.754 1.00 65.69 166 LEU A N 1
ATOM 1292 C CA . LEU A 1 166 ? 20.838 -7.079 -3.066 1.00 65.69 166 LEU A CA 1
ATOM 1293 C C . LEU A 1 166 ? 21.984 -8.089 -2.991 1.00 65.69 166 LEU A C 1
ATOM 1295 O O . LEU A 1 166 ? 22.819 -8.028 -2.066 1.00 65.69 166 LEU A O 1
#

Sequence (166 aa):
MKKYIVRNLRAIWGRAYPRVIAANREYSWLVADVVLPLLSVLSYGLLYKFLGAGIDFLGFAILGGAMSAFWVNVLWSMASQLYWERMGGNLSLYIIASISLMSILFGMSLGGMLSTALRASATIFIGSIVVKIPFKSGNPIQLFLIFFLTLSSLYGLGMLLSFLYL

Secondary structure (DSSP, 8-state):
-HHHHHHHHHHHHHHHHIIIIIGGG-HHHHHHHHHHHHHHHHHHHHHHHHTT--HHHHHHHHHHHHHHHHHHIIIIIITTHHHHHHHTTHHHHHHHSSS-HHHHHHHHHHHHHHHHHHHHHHHHHHHHHHHT-------HHHHHHHHHHHHHHHHHHHHHHTTTT-

Nearest PDB structures (foldseek):
  7o0y-assembly1_E  TM=5.591E-01  e=1.165E-01  Stutzerimonas stutzeri ATCC 14405 = CCUG 16156
  7osi-assembly1_D  TM=5.443E-01  e=1.561E-01  Stutzerimonas stutzeri ATCC 14405 = CCUG 16156
  7o12-assembly1_E  TM=5.757E-01  e=1.808E-01  Stutzerimonas stutzeri ATCC 14405 = CCUG 16156
  7znq-assembly1_Y  TM=5.466E-01  e=3.092E-01  Stutzerimonas stutzeri ATCC 14405 = CCUG 16156

Foldseek 3Di:
DVVQVVVLLCLLQVLLVCLQPVVVVPVVVLCCLQVVLLVQLVVVVVVCVVVVHDLVVSLVSLLVSLVVLLLCCLVPVLLCPLVVCVVVVNNVVVVPDSHDPVSNSNSNLNSSLVNSVVSSVSNSVVSCVVSVGPDDDDPVVVVVVVVVVVSVVSSVVSNVSNVVSD

Radius of gyration: 18.58 Å; Cα contacts (8 Å, |Δi|>4): 154; chains: 1; bounding box: 42×35×56 Å

Mean predicted aligned error: 6.21 Å